Protein AF-A0A8C3G0T1-F1 (afdb_monomer)

Nearest PDB structures (foldseek):
  4gs7-assembly1_A  TM=6.819E-01  e=1.808E-03  Homo sapiens
  2psm-assembly2_B  TM=6.680E-01  e=3.188E-03  Mus musculus
  2z3r-assembly2_C  TM=7.107E-01  e=1.175E-02  Homo sapiens
  7qdp-assembly1_A  TM=5.112E-01  e=2.299E+00  Homo sapiens
  1bcn-assembly1_A  TM=4.742E-01  e=2.433E+00  Homo sapiens

Solvent-accessible surface area (backbone atoms only — not comparable to full-atom values): 9311 Å² total; per-residue (Å²): 136,84,84,81,86,79,82,81,79,77,78,77,78,76,73,72,70,77,67,71,73,72,71,75,76,70,64,40,59,70,54,42,68,70,56,46,50,62,56,92,85,50,67,38,59,25,58,65,92,71,51,82,87,27,46,42,28,40,50,50,34,45,35,47,41,39,72,38,59,45,60,74,64,31,49,48,94,78,48,53,57,56,55,31,35,54,49,42,51,54,51,46,50,54,38,33,76,73,71,47,47,75,58,92,48,80,89,39,40,55,88,75,31,55,70,32,46,66,70,55,28,53,52,31,51,50,56,51,55,46,65,61,47,62,80,73,64,71,96,86,63,98,69,85,91,80,82,82,87,130

Organism: Cyclopterus lumpus (NCBI:txid8103)

Mean predicted aligned error: 12.33 Å

Radius of gyration: 22.16 Å; Cα contacts (8 Å, |Δi|>4): 151; chains: 1; bounding box: 42×76×58 Å

InterPro domains:
  IPR009079 Four-helical cytokine-like, core [G3DSA:1.20.1250.70] (29-135)
  IPR009079 Four-helical cytokine-like, core [SSF47266] (34-131)

Foldseek 3Di:
DDDDDDDPPPPPPPPPVPPVPPPLLPLCLVVCLPAKAFDPPQWAQADDPDDPLLLLVNLVSLLCCLVPRSVVGIDHPPCSSVVNNVSSVVVSVVCVVVVSHHDPDPVNDSVVGDIDDSNVRSVSVVVSVVVVCVVPDDPPDPDDPDDDDD

Structure (mmCIF, N/CA/C/O backbone):
data_AF-A0A8C3G0T1-F1
#
_entry.id   AF-A0A8C3G0T1-F1
#
loop_
_atom_site.group_PDB
_atom_site.id
_atom_site.type_symbol
_atom_site.label_atom_id
_atom_site.label_alt_id
_atom_site.label_comp_id
_atom_site.label_asym_id
_atom_site.label_entity_id
_atom_site.label_seq_id
_atom_site.pdbx_PDB_ins_code
_atom_site.Cartn_x
_atom_site.Cartn_y
_atom_site.Cartn_z
_atom_site.occupancy
_atom_site.B_iso_or_equiv
_atom_site.auth_seq_id
_atom_site.auth_comp_id
_atom_site.auth_asym_id
_atom_site.auth_atom_id
_atom_site.pdbx_PDB_model_num
ATOM 1 N N . MET A 1 1 ? -9.397 63.769 41.553 1.00 43.06 1 MET A N 1
ATOM 2 C CA . MET A 1 1 ? -9.465 62.360 42.001 1.00 43.06 1 MET A CA 1
ATOM 3 C C . MET A 1 1 ? -9.967 61.539 40.823 1.00 43.06 1 MET A C 1
ATOM 5 O O . MET A 1 1 ? -10.921 61.965 40.187 1.00 43.06 1 MET A O 1
ATOM 9 N N . GLY A 1 2 ? -9.197 60.522 40.428 1.00 44.94 2 GLY A N 1
ATOM 10 C CA . GLY A 1 2 ? -9.115 60.013 39.054 1.00 44.94 2 GLY A CA 1
ATOM 11 C C . GLY A 1 2 ? -10.306 59.190 38.564 1.00 44.94 2 GLY A C 1
ATOM 12 O O . GLY A 1 2 ? -10.866 58.384 39.301 1.00 44.94 2 GLY A O 1
ATOM 13 N N . TYR A 1 3 ? -10.643 59.364 37.287 1.00 56.69 3 TYR A N 1
ATOM 14 C CA . TYR A 1 3 ? -11.490 58.431 36.557 1.00 56.69 3 TYR A CA 1
ATOM 15 C C . TYR A 1 3 ? -10.604 57.301 36.015 1.00 56.69 3 TYR A C 1
ATOM 17 O O . TYR A 1 3 ? -9.672 57.517 35.243 1.00 56.69 3 TYR A O 1
ATOM 25 N N . PHE A 1 4 ? -10.855 56.087 36.497 1.00 53.91 4 PHE A N 1
ATOM 26 C CA . PHE A 1 4 ? -10.165 54.875 36.072 1.00 53.91 4 PHE A CA 1
ATOM 27 C C . PHE A 1 4 ? -10.573 54.505 34.641 1.00 53.91 4 PHE A C 1
ATOM 29 O O . PHE A 1 4 ? -11.730 54.191 34.370 1.00 53.91 4 PHE A O 1
ATOM 36 N N . ILE A 1 5 ? -9.590 54.496 33.744 1.00 58.97 5 ILE A N 1
ATOM 37 C CA . ILE A 1 5 ? -9.650 53.862 32.428 1.00 58.97 5 ILE A CA 1
ATOM 38 C C . ILE A 1 5 ? -9.852 52.355 32.638 1.00 58.97 5 ILE A C 1
ATOM 40 O O . ILE A 1 5 ? -9.029 51.698 33.274 1.00 58.97 5 ILE A O 1
ATOM 44 N N . ARG A 1 6 ? -10.932 51.791 32.095 1.00 54.38 6 ARG A N 1
ATOM 45 C CA . ARG A 1 6 ? -11.107 50.338 31.958 1.00 54.38 6 ARG A CA 1
ATOM 46 C C . ARG A 1 6 ? -11.305 50.010 30.485 1.00 54.38 6 ARG A C 1
ATOM 48 O O . ARG A 1 6 ? -12.427 49.927 29.999 1.00 54.38 6 ARG A O 1
ATOM 55 N N . ILE A 1 7 ? -10.190 49.870 29.774 1.00 63.12 7 ILE A N 1
ATOM 56 C CA . ILE A 1 7 ? -10.165 49.294 28.430 1.00 63.12 7 ILE A CA 1
ATOM 57 C C . ILE A 1 7 ? -10.461 47.802 28.593 1.00 63.12 7 ILE A C 1
ATOM 59 O O . ILE A 1 7 ? -9.662 47.069 29.175 1.00 63.12 7 ILE A O 1
ATOM 63 N N . ALA A 1 8 ? -11.618 47.355 28.113 1.00 56.06 8 ALA A N 1
ATOM 64 C CA . ALA A 1 8 ? -11.899 45.937 27.961 1.00 56.06 8 ALA A CA 1
ATOM 65 C C . ALA A 1 8 ? -11.194 45.450 26.688 1.00 56.06 8 ALA A C 1
ATOM 67 O O . ALA A 1 8 ? -11.715 45.591 25.583 1.00 56.06 8 ALA A O 1
ATOM 68 N N . PHE A 1 9 ? -9.981 44.916 26.841 1.00 51.81 9 PHE A N 1
ATOM 69 C CA . PHE A 1 9 ? -9.319 44.152 25.788 1.00 51.81 9 PHE A CA 1
ATOM 70 C C . PHE A 1 9 ? -10.038 42.810 25.639 1.00 51.81 9 PHE A C 1
ATOM 72 O O . PHE A 1 9 ? -9.718 41.837 26.316 1.00 51.81 9 PHE A O 1
ATOM 79 N N . TRP A 1 10 ? -11.021 42.756 24.747 1.00 49.44 10 TRP A N 1
ATOM 80 C CA . TRP A 1 10 ? -11.527 41.489 24.236 1.00 49.44 10 TRP A CA 1
ATOM 81 C C . TRP A 1 10 ? -10.542 40.973 23.190 1.00 49.44 10 TRP A C 1
ATOM 83 O O . TRP A 1 10 ? -10.735 41.163 21.992 1.00 49.44 10 TRP A O 1
ATOM 93 N N . ILE A 1 11 ? -9.465 40.326 23.641 1.00 56.41 11 ILE A N 1
ATOM 94 C CA . ILE A 1 11 ? -8.738 39.400 22.773 1.00 56.41 11 ILE A CA 1
ATOM 95 C C . ILE A 1 11 ? -9.637 38.172 22.659 1.00 56.41 11 ILE A C 1
ATOM 97 O O . ILE A 1 11 ? -9.568 37.248 23.467 1.00 56.41 11 ILE A O 1
ATOM 101 N N . THR A 1 12 ? -10.540 38.183 21.680 1.00 54.88 12 THR A N 1
ATOM 102 C CA . THR A 1 12 ? -11.145 36.950 21.189 1.00 54.88 12 THR A CA 1
ATOM 103 C C . THR A 1 12 ? -10.037 36.195 20.473 1.00 54.88 12 THR A C 1
ATOM 105 O O . THR A 1 12 ? -9.796 36.350 19.279 1.00 54.88 12 THR A O 1
ATOM 108 N N . LEU A 1 13 ? -9.300 35.399 21.244 1.00 49.56 13 LEU A N 1
ATOM 109 C CA . LEU A 1 13 ? -8.396 34.394 20.719 1.00 49.56 13 LEU A CA 1
ATOM 110 C C . LEU A 1 13 ? -9.277 33.304 20.089 1.00 49.56 13 LEU A C 1
ATOM 112 O O . LEU A 1 13 ? -9.483 32.239 20.663 1.00 49.56 13 LEU A O 1
ATOM 116 N N . SER A 1 14 ? -9.855 33.589 18.919 1.00 52.62 14 SER A N 1
ATOM 117 C CA . SER A 1 14 ? -10.318 32.538 18.020 1.00 52.62 14 SER A CA 1
ATOM 118 C C . SER A 1 14 ? -9.062 31.865 17.498 1.00 52.62 14 SER A C 1
ATOM 120 O O . SER A 1 14 ? -8.569 32.168 16.415 1.00 52.62 14 SER A O 1
ATOM 122 N N . GLY A 1 15 ? -8.512 30.980 18.327 1.00 44.12 15 GLY A N 1
ATOM 123 C CA . GLY A 1 15 ? -7.576 29.959 17.913 1.00 44.12 15 GLY A CA 1
ATOM 124 C C . GLY A 1 15 ? -8.312 28.988 17.006 1.00 44.12 15 GLY A C 1
ATOM 125 O O . GLY A 1 15 ? -8.545 27.844 17.375 1.00 44.12 15 GLY A O 1
ATOM 126 N N . CYS A 1 16 ? -8.654 29.434 15.797 1.00 51.44 16 CYS A N 1
ATOM 127 C CA . CYS A 1 16 ? -8.512 28.540 14.669 1.00 51.44 16 CYS A CA 1
ATOM 128 C C . CYS A 1 16 ? -7.007 28.309 14.589 1.00 51.44 16 CYS A C 1
ATOM 130 O O . CYS A 1 16 ? -6.280 29.070 13.953 1.00 51.44 16 CYS A O 1
ATOM 132 N N . LEU A 1 17 ? -6.523 27.303 15.321 1.00 44.56 17 LEU A N 1
ATOM 133 C CA . LEU A 1 17 ? -5.339 26.610 14.868 1.00 44.56 17 LEU A CA 1
ATOM 134 C C . LEU A 1 17 ? -5.699 26.219 13.442 1.00 44.56 17 LEU A C 1
ATOM 136 O O . LEU A 1 17 ? -6.553 25.362 13.222 1.00 44.56 17 LEU A O 1
ATOM 140 N N . LEU A 1 18 ? -5.119 26.935 12.483 1.00 41.72 18 LEU A N 1
ATOM 141 C CA . LEU A 1 18 ? -4.859 26.392 11.171 1.00 41.72 18 LEU A CA 1
ATOM 142 C C . LEU A 1 18 ? -4.035 25.135 11.453 1.00 41.72 18 LEU A C 1
ATOM 144 O O . LEU A 1 18 ? -2.809 25.164 11.497 1.00 41.72 18 LEU A O 1
ATOM 148 N N . THR A 1 19 ? -4.724 24.030 11.735 1.00 39.06 19 THR A N 1
ATOM 149 C CA . THR A 1 19 ? -4.243 22.735 11.304 1.00 39.06 19 THR A CA 1
ATOM 150 C C . THR A 1 19 ? -4.084 22.958 9.814 1.00 39.06 19 THR A C 1
ATOM 152 O O . THR A 1 19 ? -5.054 23.152 9.082 1.00 39.06 19 THR A O 1
ATOM 155 N N . ASN A 1 20 ? -2.829 23.103 9.396 1.00 35.69 20 ASN A N 1
ATOM 156 C CA . ASN A 1 20 ? -2.478 22.807 8.029 1.00 35.69 20 ASN A CA 1
ATOM 157 C C . ASN A 1 20 ? -3.130 21.450 7.785 1.00 35.69 20 ASN A C 1
ATOM 159 O O . ASN A 1 20 ? -2.748 20.465 8.421 1.00 35.69 20 ASN A O 1
ATOM 163 N N . SER A 1 21 ? -4.189 21.424 6.974 1.00 38.44 21 SER A N 1
ATOM 164 C CA . SER A 1 21 ? -4.590 20.189 6.334 1.00 38.44 21 SER A CA 1
ATOM 165 C C . SER A 1 21 ? -3.318 19.741 5.644 1.00 38.44 21 SER A C 1
ATOM 167 O O . SER A 1 21 ? -2.844 20.440 4.741 1.00 38.44 21 SER A O 1
ATOM 169 N N . PHE A 1 22 ? -2.688 18.687 6.157 1.00 37.12 22 PHE A N 1
ATOM 170 C CA . PHE A 1 22 ? -1.587 18.079 5.442 1.00 37.12 22 PHE A CA 1
ATOM 171 C C . PHE A 1 22 ? -2.134 17.826 4.035 1.00 37.12 22 PHE A C 1
ATOM 173 O O . PHE A 1 22 ? -3.188 17.193 3.916 1.00 37.12 22 PHE A O 1
ATOM 180 N N . PRO A 1 23 ? -1.540 18.412 2.978 1.00 40.47 23 PRO A N 1
ATOM 181 C CA . PRO A 1 23 ? -1.869 17.952 1.644 1.00 40.47 23 PRO A CA 1
ATOM 182 C C . PRO A 1 23 ? -1.594 16.457 1.686 1.00 40.47 23 PRO A C 1
ATOM 184 O O . PRO A 1 23 ? -0.522 16.092 2.167 1.00 40.47 23 PRO A O 1
ATOM 187 N N . ILE A 1 24 ? -2.592 15.649 1.307 1.00 46.03 24 ILE A N 1
ATOM 188 C CA . ILE A 1 24 ? -2.500 14.196 1.110 1.00 46.03 24 ILE A CA 1
ATOM 189 C C . ILE A 1 24 ? -1.067 13.928 0.665 1.00 46.03 24 ILE A C 1
ATOM 191 O O . ILE A 1 24 ? -0.715 14.316 -0.452 1.00 46.03 24 ILE A O 1
ATOM 195 N N . SER A 1 25 ? -0.201 13.455 1.573 1.00 49.66 25 SER A N 1
ATOM 196 C CA . SER A 1 25 ? 1.176 13.185 1.187 1.00 49.66 25 SER A CA 1
ATOM 197 C C . SER A 1 25 ? 1.046 12.123 0.116 1.00 49.66 25 SER A C 1
ATOM 199 O O . SER A 1 25 ? 0.318 11.146 0.257 1.00 49.66 25 SER A O 1
ATOM 201 N N . ASP A 1 26 ? 1.522 12.482 -1.061 1.00 69.25 26 ASP A N 1
ATOM 202 C CA . ASP A 1 26 ? 1.029 11.912 -2.295 1.00 69.25 26 ASP A CA 1
ATOM 203 C C . ASP A 1 26 ? 1.569 10.485 -2.333 1.00 69.25 26 ASP A C 1
ATOM 205 O O . ASP A 1 26 ? 2.758 10.315 -2.589 1.00 69.25 26 ASP A O 1
ATOM 209 N N . PHE A 1 27 ? 0.733 9.470 -2.050 1.00 83.00 27 PHE A N 1
ATOM 210 C CA . PHE A 1 27 ? 1.07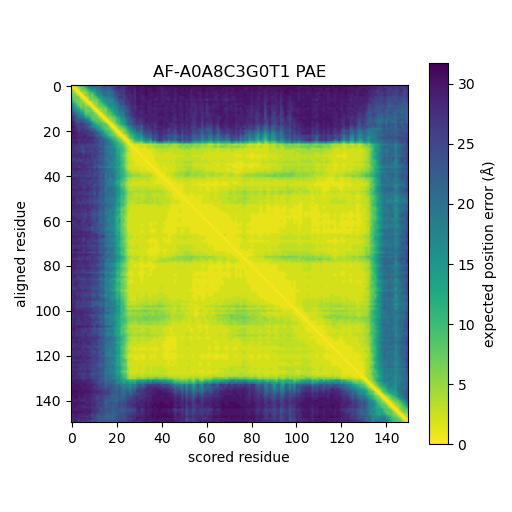4 8.034 -2.137 1.00 83.00 27 PHE A CA 1
ATOM 211 C C . PHE A 1 27 ? 1.846 7.698 -3.426 1.00 83.00 27 PHE A C 1
ATOM 213 O O . PHE A 1 27 ? 2.468 6.649 -3.553 1.00 83.00 27 PHE A O 1
ATOM 220 N N . GLY A 1 28 ? 1.808 8.599 -4.411 1.00 85.75 28 GLY A N 1
ATOM 221 C CA . GLY A 1 28 ? 2.730 8.568 -5.524 1.00 85.75 28 GLY A CA 1
ATOM 222 C C . GLY A 1 28 ? 2.244 7.579 -6.556 1.00 85.75 28 GLY A C 1
ATOM 223 O O . GLY A 1 28 ? 3.029 7.128 -7.379 1.00 85.75 28 GLY A O 1
ATOM 224 N N . ALA A 1 29 ? 0.940 7.271 -6.565 1.00 88.00 29 ALA A N 1
ATOM 225 C CA . ALA A 1 29 ? 0.331 6.317 -7.485 1.00 88.00 29 ALA A CA 1
ATOM 226 C C . ALA A 1 29 ? 0.681 6.599 -8.948 1.00 88.00 29 ALA A C 1
ATOM 228 O O . ALA A 1 29 ? 0.830 5.670 -9.740 1.00 88.00 29 ALA A O 1
ATOM 229 N N . TYR A 1 30 ? 0.828 7.876 -9.317 1.00 89.88 30 TYR A N 1
ATOM 230 C CA . TYR A 1 30 ? 1.314 8.252 -10.639 1.00 89.88 30 TYR A CA 1
ATOM 231 C C . TYR A 1 30 ? 2.746 7.758 -10.894 1.00 89.88 30 TYR A C 1
ATOM 233 O O . TYR A 1 30 ? 3.006 7.190 -11.952 1.00 89.88 30 TYR A O 1
ATOM 241 N N . TYR A 1 31 ? 3.661 7.957 -9.943 1.00 91.50 31 TYR A N 1
ATOM 242 C CA . TYR A 1 31 ? 5.047 7.506 -10.051 1.00 91.50 31 TYR A CA 1
ATOM 243 C C . TYR A 1 31 ? 5.148 5.984 -9.998 1.00 91.50 31 TYR A C 1
ATOM 245 O O . TYR A 1 31 ? 5.780 5.417 -10.886 1.00 91.50 31 TYR A O 1
ATOM 253 N N . LEU A 1 32 ? 4.438 5.332 -9.070 1.00 93.62 32 LEU A N 1
ATOM 254 C CA . LEU A 1 32 ? 4.349 3.873 -8.986 1.00 93.62 32 LEU A CA 1
ATOM 255 C C . LEU A 1 32 ? 3.924 3.275 -10.330 1.00 93.62 32 LEU A C 1
ATOM 257 O O . LEU A 1 32 ? 4.658 2.501 -10.926 1.00 93.62 32 LEU A O 1
ATOM 261 N N . ARG A 1 33 ? 2.793 3.718 -10.893 1.00 93.44 33 ARG A N 1
ATOM 262 C CA . ARG A 1 33 ? 2.299 3.206 -12.187 1.00 93.44 33 ARG A CA 1
ATOM 263 C C . ARG A 1 33 ? 3.229 3.466 -13.366 1.00 93.44 33 ARG A C 1
ATOM 265 O O . ARG A 1 33 ? 3.128 2.770 -14.371 1.00 93.44 33 ARG A O 1
ATOM 272 N N . LYS A 1 34 ? 4.029 4.529 -13.306 1.00 93.88 34 LYS A N 1
ATOM 273 C CA . LYS A 1 34 ? 4.839 4.985 -14.437 1.00 93.88 34 LYS A CA 1
ATOM 274 C C . LYS A 1 34 ? 6.253 4.417 -14.430 1.00 93.88 34 LYS A C 1
ATOM 276 O O . LYS A 1 34 ? 6.860 4.341 -15.494 1.00 93.88 34 LYS A O 1
ATOM 281 N N . HIS A 1 35 ? 6.790 4.124 -13.253 1.00 95.12 35 HIS A N 1
ATOM 282 C CA . HIS A 1 35 ? 8.210 3.843 -13.072 1.00 95.12 35 HIS A CA 1
ATOM 283 C C . HIS A 1 35 ? 8.504 2.519 -12.378 1.00 95.12 35 HIS A C 1
ATOM 285 O O . HIS A 1 35 ? 9.654 2.099 -12.434 1.00 95.12 35 HIS A O 1
ATOM 291 N N . VAL A 1 36 ? 7.505 1.885 -11.760 1.00 96.88 36 VAL A N 1
ATOM 292 C CA . VAL A 1 36 ? 7.646 0.532 -11.227 1.00 96.88 36 VAL A CA 1
ATOM 293 C C . VAL A 1 36 ? 7.184 -0.451 -12.293 1.00 96.88 36 VAL A C 1
ATOM 295 O O . VAL A 1 36 ? 6.035 -0.408 -12.743 1.00 96.88 36 VAL A O 1
ATOM 298 N N . GLU A 1 37 ? 8.096 -1.318 -12.716 1.00 97.31 37 GLU A N 1
ATOM 299 C CA . GLU A 1 37 ? 7.856 -2.320 -13.750 1.00 97.31 37 GLU A CA 1
ATOM 300 C C . GLU A 1 37 ? 7.884 -3.717 -13.129 1.00 97.31 37 GLU A C 1
ATOM 302 O O . GLU A 1 37 ? 8.908 -4.166 -12.626 1.00 97.31 37 GLU A O 1
ATOM 307 N N . CYS A 1 38 ? 6.750 -4.413 -13.163 1.00 97.50 38 CYS A N 1
ATOM 308 C CA . CYS A 1 38 ? 6.621 -5.769 -12.633 1.00 97.50 38 CYS A CA 1
ATOM 309 C C . CYS A 1 38 ? 6.502 -6.795 -13.774 1.00 97.50 38 CYS A C 1
ATOM 311 O O . CYS A 1 38 ? 5.891 -6.487 -14.807 1.00 97.50 38 CYS A O 1
ATOM 313 N N . PRO A 1 39 ? 7.012 -8.026 -13.595 1.00 97.00 39 PRO A N 1
ATOM 314 C CA . PRO A 1 39 ? 6.722 -9.151 -14.479 1.00 97.00 39 PRO A CA 1
ATOM 315 C C . PRO A 1 39 ? 5.212 -9.363 -14.678 1.00 97.00 39 PRO A C 1
ATOM 317 O O . PRO A 1 39 ? 4.409 -9.103 -13.785 1.00 97.00 39 PRO A O 1
ATOM 320 N N . SER A 1 40 ? 4.805 -9.885 -15.842 1.00 92.88 40 SER A N 1
ATOM 321 C CA . SER A 1 40 ? 3.382 -10.115 -16.157 1.00 92.88 40 SER A CA 1
ATOM 322 C C . SER A 1 40 ? 2.703 -11.145 -15.255 1.00 92.88 40 SER A C 1
ATOM 324 O O . SER A 1 40 ? 1.484 -11.110 -15.108 1.00 92.88 40 SER A O 1
ATOM 326 N N . GLU A 1 41 ? 3.487 -12.058 -14.684 1.00 94.62 41 GLU A N 1
ATOM 327 C CA . GLU A 1 41 ? 3.001 -13.126 -13.806 1.00 94.62 41 GLU A CA 1
ATOM 328 C C . GLU A 1 41 ? 2.896 -12.684 -12.341 1.00 94.62 41 GLU A C 1
ATOM 330 O O . GLU A 1 41 ? 2.332 -13.418 -11.534 1.00 94.62 41 GLU A O 1
ATOM 335 N N . SER A 1 42 ? 3.437 -11.511 -11.993 1.00 96.00 42 SER A N 1
ATOM 336 C CA . SER A 1 42 ? 3.401 -10.994 -10.627 1.00 96.00 42 SER A CA 1
ATOM 337 C C . SER A 1 42 ? 1.991 -10.555 -10.256 1.00 96.00 42 SER A C 1
ATOM 339 O O . SER A 1 42 ? 1.336 -9.791 -10.979 1.00 96.00 42 SER A O 1
ATOM 341 N N . THR A 1 43 ? 1.532 -11.019 -9.098 1.00 97.69 43 THR A N 1
ATOM 342 C CA . THR A 1 43 ? 0.201 -10.723 -8.575 1.00 97.69 43 THR A CA 1
ATOM 343 C C . THR A 1 43 ? 0.258 -10.326 -7.111 1.00 97.69 43 THR A C 1
ATOM 345 O O . THR A 1 43 ? 1.020 -10.905 -6.346 1.00 97.69 43 THR A O 1
ATOM 348 N N . PHE A 1 44 ? -0.591 -9.376 -6.725 1.00 98.00 44 PHE A N 1
ATOM 349 C CA . PHE A 1 44 ? -0.550 -8.734 -5.410 1.00 98.00 44 PHE A CA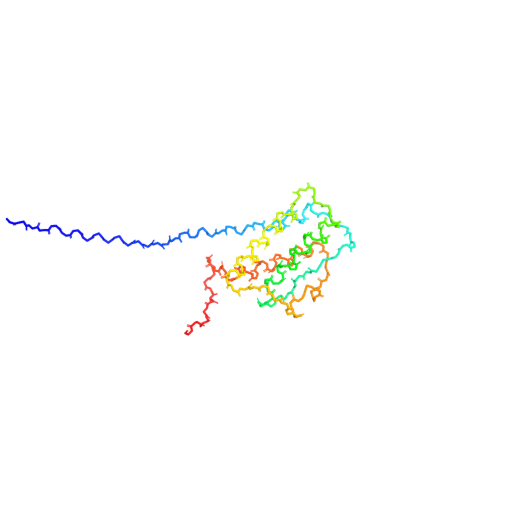 1
ATOM 350 C C . PHE A 1 44 ? -1.931 -8.731 -4.772 1.00 98.00 44 PHE A C 1
ATOM 352 O O . PHE A 1 44 ? -2.922 -8.427 -5.451 1.00 98.00 44 PHE A O 1
ATOM 359 N N . TYR A 1 45 ? -2.006 -9.022 -3.473 1.00 98.19 45 TYR A N 1
ATOM 360 C CA . TYR A 1 45 ? -3.259 -8.935 -2.723 1.00 98.19 45 TYR A CA 1
ATOM 361 C C . TYR A 1 45 ? -3.758 -7.487 -2.696 1.00 98.19 45 TYR A C 1
ATOM 363 O O . TYR A 1 45 ? -3.144 -6.609 -2.095 1.00 98.19 45 TYR A O 1
ATOM 371 N N . ALA A 1 46 ? -4.891 -7.228 -3.349 1.00 96.50 46 ALA A N 1
ATOM 372 C CA . ALA A 1 46 ? -5.432 -5.888 -3.538 1.00 96.50 46 ALA A CA 1
ATOM 373 C C . ALA A 1 46 ? -6.737 -5.703 -2.751 1.00 96.50 46 ALA A C 1
ATOM 375 O O . ALA A 1 46 ? -7.786 -6.230 -3.149 1.00 96.50 46 ALA A O 1
ATOM 376 N N . PRO A 1 47 ? -6.722 -4.951 -1.634 1.00 95.19 47 PRO A N 1
ATOM 377 C CA . PRO A 1 47 ? -7.920 -4.742 -0.840 1.00 95.19 47 PRO A CA 1
ATOM 378 C C . PRO A 1 47 ? -9.043 -4.052 -1.622 1.00 95.19 47 PRO A C 1
ATOM 380 O O . PRO A 1 47 ? -8.960 -2.880 -1.974 1.00 95.19 47 PRO A O 1
ATOM 383 N N . ARG A 1 48 ? -10.147 -4.776 -1.835 1.00 92.81 48 ARG A N 1
ATOM 384 C CA . ARG A 1 48 ? -11.386 -4.274 -2.453 1.00 92.81 48 ARG A CA 1
ATOM 385 C C . ARG A 1 48 ? -12.559 -4.438 -1.493 1.00 92.81 48 ARG A C 1
ATOM 387 O O . ARG A 1 48 ? -12.606 -5.398 -0.727 1.00 92.81 48 ARG A O 1
ATOM 394 N N . ASN A 1 49 ? -13.534 -3.526 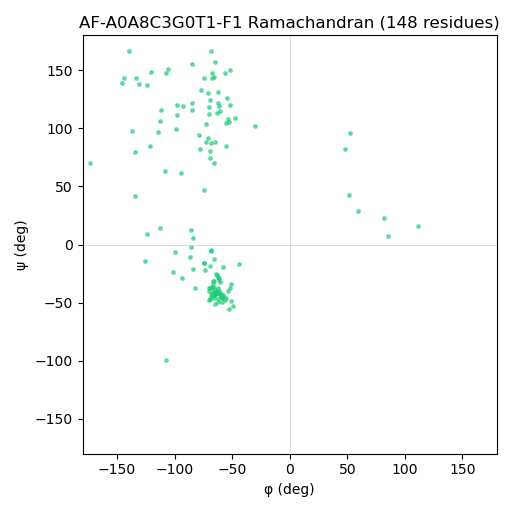-1.567 1.00 90.38 49 ASN A N 1
ATOM 395 C CA . ASN A 1 49 ? -14.748 -3.541 -0.733 1.00 90.38 49 ASN A CA 1
ATOM 396 C C . ASN A 1 49 ? -14.446 -3.658 0.775 1.00 90.38 49 ASN A C 1
ATOM 398 O O . ASN A 1 49 ? -15.073 -4.433 1.496 1.00 90.38 49 ASN A O 1
ATOM 402 N N . VAL A 1 50 ? -13.444 -2.909 1.239 1.00 93.12 50 VAL A N 1
ATOM 403 C CA . VAL A 1 50 ? -12.931 -3.000 2.608 1.00 93.12 50 VAL A CA 1
ATOM 404 C C . VAL A 1 50 ? -13.956 -2.459 3.605 1.00 93.12 50 VAL A C 1
ATOM 406 O O . VAL A 1 50 ? -14.393 -1.310 3.526 1.00 93.12 50 VAL A O 1
ATOM 409 N N . GLU A 1 51 ? -14.328 -3.280 4.585 1.00 92.00 51 GLU A N 1
ATOM 410 C CA . GLU A 1 51 ? -15.162 -2.831 5.697 1.00 92.00 51 GLU A CA 1
ATOM 411 C C . GLU A 1 51 ? -14.403 -1.839 6.589 1.00 92.00 51 GLU A C 1
ATOM 413 O O . GLU A 1 51 ? -13.205 -1.992 6.824 1.00 92.00 51 GLU A O 1
ATOM 418 N N . LYS A 1 52 ? -15.106 -0.868 7.191 1.00 90.75 52 LYS A N 1
ATOM 419 C CA . LYS A 1 52 ? -14.477 0.181 8.023 1.00 90.75 52 LYS A CA 1
ATOM 420 C C . LYS A 1 52 ? -13.554 -0.359 9.121 1.00 90.75 52 LYS A C 1
ATOM 422 O O . LYS A 1 52 ? -12.508 0.226 9.385 1.00 90.75 52 LYS A O 1
ATOM 427 N N . ARG A 1 53 ? -13.927 -1.484 9.740 1.00 92.31 53 ARG A N 1
ATOM 428 C CA . ARG A 1 53 ? -13.133 -2.152 10.788 1.00 92.31 53 ARG A CA 1
ATOM 429 C C . ARG A 1 53 ? -11.839 -2.796 10.278 1.00 92.31 53 ARG A C 1
ATOM 431 O O . ARG A 1 53 ? -10.958 -3.059 11.082 1.00 92.31 53 ARG A O 1
ATOM 438 N N . CYS A 1 54 ? -11.729 -3.035 8.973 1.00 95.81 54 CYS 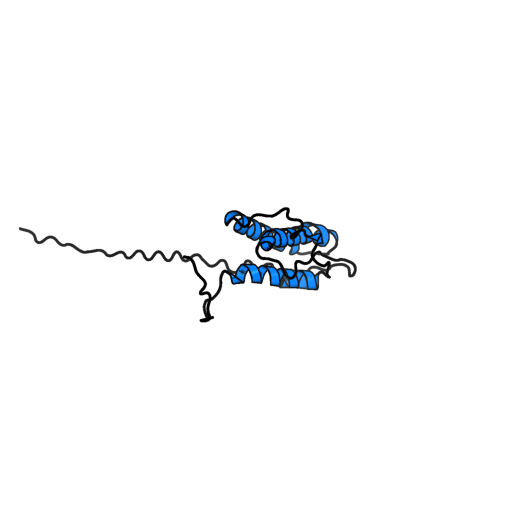A N 1
ATOM 439 C CA . CYS A 1 54 ? -10.569 -3.649 8.337 1.00 95.81 54 CYS A CA 1
ATOM 440 C C . CYS A 1 54 ? -9.630 -2.629 7.681 1.00 95.81 54 CYS A C 1
ATOM 442 O O . CYS A 1 54 ? -8.572 -3.037 7.227 1.00 95.81 54 CYS A O 1
ATOM 444 N N . ILE A 1 55 ? -9.973 -1.333 7.621 1.00 94.62 55 ILE A N 1
ATOM 445 C CA . ILE A 1 55 ? -9.189 -0.333 6.866 1.00 94.62 55 ILE A CA 1
ATOM 446 C C . ILE A 1 55 ? -7.720 -0.313 7.298 1.00 94.62 55 ILE A C 1
ATOM 448 O O . ILE A 1 55 ? -6.841 -0.342 6.447 1.00 94.62 55 ILE A O 1
ATOM 452 N N . THR A 1 56 ? -7.431 -0.306 8.601 1.00 95.69 56 THR A N 1
ATOM 453 C CA . THR A 1 56 ? -6.036 -0.264 9.072 1.00 95.69 56 THR A CA 1
ATOM 454 C C . THR A 1 56 ? -5.276 -1.540 8.704 1.00 95.69 56 THR A C 1
ATOM 456 O O . THR A 1 56 ? -4.149 -1.455 8.232 1.00 95.69 56 THR A O 1
ATOM 459 N N . THR A 1 57 ? -5.901 -2.715 8.836 1.00 97.19 57 THR A N 1
ATOM 460 C CA . THR A 1 57 ? -5.298 -3.983 8.388 1.00 97.19 57 THR A CA 1
ATOM 461 C C . THR A 1 57 ? -5.144 -4.041 6.865 1.00 97.19 57 THR A C 1
ATOM 463 O O . THR A 1 57 ? -4.173 -4.599 6.372 1.00 97.19 57 THR A O 1
ATOM 466 N N . ALA A 1 58 ? -6.060 -3.441 6.103 1.00 97.19 58 ALA A N 1
ATOM 467 C CA . ALA A 1 58 ? -5.957 -3.353 4.651 1.00 97.19 58 ALA A CA 1
ATOM 468 C C . ALA A 1 58 ? -4.781 -2.464 4.221 1.00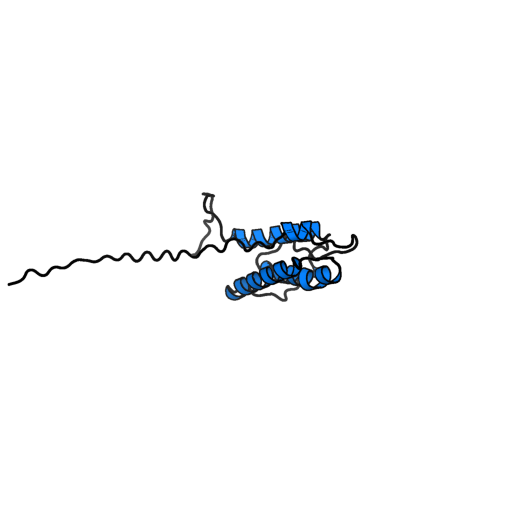 97.19 58 ALA A C 1
ATOM 470 O O . ALA A 1 58 ? -4.041 -2.843 3.322 1.00 97.19 58 ALA A O 1
ATOM 471 N N . LEU A 1 59 ? -4.558 -1.330 4.894 1.00 96.62 59 LEU A N 1
ATOM 472 C CA . LEU A 1 59 ? -3.378 -0.490 4.656 1.00 96.62 59 LEU A CA 1
ATOM 473 C C . LEU A 1 59 ? -2.078 -1.235 4.995 1.00 96.62 59 LEU A C 1
ATOM 475 O O . LEU A 1 59 ? -1.123 -1.160 4.229 1.00 96.62 59 LEU A O 1
ATOM 479 N N . ASP A 1 60 ? -2.053 -2.004 6.088 1.00 97.62 60 ASP A N 1
ATOM 480 C CA . ASP A 1 60 ? -0.902 -2.852 6.435 1.00 97.62 60 ASP A CA 1
ATOM 481 C C . ASP A 1 60 ? -0.671 -3.976 5.415 1.00 97.62 60 ASP A C 1
ATOM 483 O O . ASP A 1 60 ? 0.470 -4.250 5.060 1.00 97.62 60 ASP A O 1
ATOM 487 N N . CYS A 1 61 ? -1.733 -4.582 4.877 1.00 98.00 61 CYS A N 1
ATOM 488 C CA . CYS A 1 61 ? -1.637 -5.544 3.776 1.00 98.00 61 CYS A CA 1
ATOM 489 C C . CYS A 1 61 ? -0.968 -4.907 2.547 1.00 98.00 61 CYS A C 1
ATOM 491 O O . CYS A 1 61 ? 0.034 -5.425 2.068 1.00 98.00 61 CYS A O 1
ATOM 493 N N . VAL A 1 62 ? -1.420 -3.725 2.115 1.00 97.88 62 VAL A N 1
ATOM 494 C CA . VAL A 1 62 ? -0.798 -2.985 1.000 1.00 97.88 62 VAL A CA 1
ATOM 495 C C . VAL A 1 62 ? 0.673 -2.677 1.279 1.00 97.88 62 VAL A C 1
ATOM 497 O O . VAL A 1 62 ? 1.528 -2.870 0.418 1.00 97.88 62 VAL A O 1
ATOM 500 N N . ARG A 1 63 ? 0.982 -2.216 2.491 1.00 97.94 63 ARG A N 1
ATOM 501 C CA . ARG A 1 63 ? 2.347 -1.904 2.920 1.00 97.94 63 ARG A CA 1
ATOM 502 C C . ARG A 1 63 ? 3.251 -3.143 2.889 1.00 97.94 63 ARG A C 1
ATOM 504 O O . ARG A 1 63 ? 4.404 -3.044 2.470 1.00 97.94 63 ARG A O 1
ATOM 511 N N . ARG A 1 64 ? 2.746 -4.311 3.297 1.00 98.31 64 ARG A N 1
ATOM 512 C CA . ARG A 1 64 ? 3.467 -5.596 3.218 1.00 98.31 64 ARG A CA 1
ATOM 513 C C . ARG A 1 64 ? 3.671 -6.063 1.783 1.00 98.31 64 ARG A C 1
ATOM 515 O O . ARG A 1 64 ? 4.772 -6.486 1.465 1.00 98.31 64 ARG A O 1
ATOM 522 N N . GLU A 1 65 ? 2.664 -5.937 0.922 1.00 98.38 65 GLU A N 1
ATOM 523 C CA . GLU A 1 65 ? 2.804 -6.253 -0.505 1.00 98.38 65 GLU A CA 1
ATOM 524 C C . GLU A 1 65 ? 3.864 -5.368 -1.171 1.00 98.38 65 GLU A C 1
ATOM 526 O O . GLU A 1 65 ? 4.718 -5.870 -1.897 1.00 98.38 65 GLU A O 1
ATOM 531 N N . LEU A 1 66 ? 3.865 -4.062 -0.875 1.00 98.06 66 LEU A N 1
ATOM 532 C CA . LEU A 1 66 ? 4.858 -3.122 -1.402 1.00 98.06 66 LEU A CA 1
ATOM 533 C C . LEU A 1 66 ? 6.275 -3.432 -0.900 1.00 98.06 66 LEU A C 1
ATOM 535 O O . LEU A 1 66 ? 7.200 -3.564 -1.694 1.00 98.06 66 LEU A O 1
ATOM 539 N N . SER A 1 67 ? 6.447 -3.573 0.416 1.00 97.75 67 SER A N 1
ATOM 540 C CA . SER A 1 67 ? 7.761 -3.825 1.034 1.00 97.75 67 SER A CA 1
ATOM 541 C C . SER A 1 67 ? 8.286 -5.256 0.852 1.00 97.75 67 SER A C 1
ATOM 543 O O . SER A 1 67 ? 9.475 -5.489 1.073 1.00 97.75 67 SER A O 1
ATOM 545 N N . GLY A 1 68 ? 7.417 -6.193 0.469 1.00 97.19 68 GLY A N 1
ATOM 546 C CA . GLY A 1 68 ? 7.727 -7.590 0.183 1.00 97.19 68 GLY A CA 1
ATOM 547 C C . GLY A 1 68 ? 7.672 -7.871 -1.313 1.00 97.19 68 GLY A C 1
ATOM 548 O O . GLY A 1 68 ? 8.617 -7.563 -2.032 1.00 97.19 68 GLY A O 1
ATOM 549 N N . THR A 1 69 ? 6.557 -8.436 -1.779 1.00 96.94 69 THR A N 1
ATOM 550 C CA . THR A 1 69 ? 6.383 -8.955 -3.145 1.00 96.94 69 THR A CA 1
ATOM 551 C C . THR A 1 69 ? 6.780 -7.949 -4.228 1.00 96.94 69 THR A C 1
ATOM 553 O O . THR A 1 69 ? 7.556 -8.283 -5.117 1.00 96.94 69 THR A O 1
ATOM 556 N N . VAL A 1 70 ? 6.314 -6.696 -4.155 1.00 97.50 70 VAL A N 1
ATOM 557 C CA . VAL A 1 70 ? 6.644 -5.671 -5.166 1.00 97.50 70 VAL A CA 1
ATOM 558 C C . VAL A 1 70 ? 8.137 -5.355 -5.152 1.00 97.50 70 VAL A C 1
ATOM 560 O O . VAL A 1 70 ? 8.757 -5.271 -6.207 1.00 97.50 70 VAL A O 1
ATOM 563 N N . ARG A 1 71 ? 8.732 -5.204 -3.967 1.00 96.69 71 ARG A N 1
ATOM 564 C CA . ARG A 1 71 ? 10.163 -4.917 -3.815 1.00 96.69 71 ARG A CA 1
ATOM 565 C C . ARG A 1 71 ? 11.054 -6.067 -4.293 1.00 96.69 71 ARG A C 1
ATOM 567 O O . ARG A 1 71 ? 12.172 -5.818 -4.736 1.00 96.69 71 ARG A O 1
ATOM 574 N N . GLU A 1 72 ? 10.593 -7.309 -4.172 1.00 97.19 72 GLU A N 1
ATOM 575 C CA . GLU A 1 72 ? 11.334 -8.499 -4.604 1.00 97.19 72 GLU A CA 1
ATOM 576 C C . GLU A 1 72 ? 11.191 -8.779 -6.103 1.00 97.19 72 GLU A C 1
ATOM 578 O O . GLU A 1 72 ? 12.155 -9.206 -6.741 1.00 97.19 72 GLU A O 1
ATOM 583 N N . GLU A 1 73 ? 10.002 -8.552 -6.663 1.00 97.50 73 GLU A N 1
ATOM 584 C CA . GLU A 1 73 ? 9.672 -8.978 -8.024 1.00 97.50 73 GLU A CA 1
ATOM 585 C C . GLU A 1 73 ? 9.740 -7.859 -9.068 1.00 97.50 73 GLU A C 1
ATOM 587 O O . GLU A 1 73 ? 9.923 -8.158 -10.249 1.00 97.50 73 GLU A O 1
ATOM 592 N N . CYS A 1 74 ? 9.600 -6.589 -8.676 1.00 97.75 74 CYS A N 1
ATOM 593 C CA . CYS A 1 74 ? 9.504 -5.464 -9.605 1.00 97.75 74 CYS A CA 1
ATOM 594 C C . CYS A 1 74 ? 10.781 -4.616 -9.657 1.00 97.75 74 CYS A C 1
ATOM 596 O O . CYS A 1 74 ? 11.514 -4.467 -8.680 1.00 97.75 74 CYS A O 1
ATOM 598 N N . GLU A 1 75 ? 11.021 -3.995 -10.808 1.00 97.88 75 GLU A N 1
ATOM 599 C CA . GLU A 1 75 ? 12.065 -2.994 -10.979 1.00 97.88 75 GLU A CA 1
ATOM 600 C C . GLU A 1 75 ? 11.548 -1.616 -10.557 1.00 97.88 75 GLU A C 1
ATOM 602 O O . GLU A 1 75 ? 10.580 -1.101 -11.115 1.00 97.88 75 GLU A O 1
ATOM 607 N N . ASP A 1 76 ? 12.230 -0.999 -9.595 1.00 96.44 76 ASP A N 1
ATOM 608 C CA . ASP A 1 76 ? 11.955 0.360 -9.132 1.00 96.44 76 ASP A CA 1
ATOM 609 C C . ASP A 1 76 ? 13.267 1.157 -9.008 1.00 96.44 76 ASP A C 1
ATOM 611 O O . ASP A 1 76 ? 13.833 1.307 -7.923 1.00 96.44 76 ASP A O 1
ATOM 615 N N . PRO A 1 77 ? 13.807 1.676 -10.125 1.00 92.31 77 PRO A N 1
ATOM 616 C CA . PRO A 1 77 ? 15.126 2.312 -10.151 1.00 92.31 77 PRO A CA 1
ATOM 617 C C . PRO A 1 77 ? 15.190 3.644 -9.391 1.00 92.31 77 PRO A C 1
ATOM 619 O O . PRO A 1 77 ? 16.248 4.276 -9.349 1.00 92.31 77 PRO A O 1
ATOM 622 N N . ARG A 1 78 ? 14.055 4.130 -8.883 1.00 92.50 78 ARG A N 1
ATOM 623 C CA . ARG A 1 78 ? 13.929 5.423 -8.208 1.00 92.50 78 ARG A CA 1
ATOM 624 C C . ARG A 1 78 ? 13.355 5.307 -6.800 1.00 92.50 78 ARG A C 1
ATOM 626 O O . ARG A 1 78 ? 13.089 6.349 -6.214 1.00 92.50 78 ARG A O 1
ATOM 633 N N . GLU A 1 79 ? 13.213 4.086 -6.286 1.00 93.50 79 GLU A N 1
ATOM 634 C CA . GLU A 1 79 ? 12.801 3.805 -4.905 1.00 93.50 79 GLU A CA 1
ATOM 635 C C . GLU A 1 79 ? 11.417 4.397 -4.547 1.00 93.50 79 GLU A C 1
ATOM 637 O O . GLU A 1 79 ? 11.124 4.681 -3.389 1.00 93.50 79 GLU A O 1
ATOM 642 N N . TYR A 1 80 ? 10.524 4.543 -5.536 1.00 94.38 80 TYR A N 1
ATOM 643 C CA . TYR A 1 80 ? 9.146 5.001 -5.321 1.00 94.38 80 TYR A CA 1
ATOM 644 C C . TYR A 1 80 ? 8.318 4.053 -4.445 1.00 94.38 80 TYR A C 1
ATOM 646 O O . TYR A 1 80 ? 7.352 4.480 -3.811 1.00 94.38 80 TYR A O 1
ATOM 654 N N . VAL A 1 81 ? 8.661 2.766 -4.421 1.00 96.38 81 VAL A N 1
ATOM 655 C CA . VAL A 1 81 ? 8.066 1.772 -3.523 1.00 96.38 81 VAL A CA 1
ATOM 656 C C . VAL A 1 81 ? 8.388 2.115 -2.072 1.00 96.38 81 VAL A C 1
ATOM 658 O O . VAL A 1 81 ? 7.498 2.032 -1.228 1.00 96.38 81 VAL A O 1
ATOM 661 N N . ASP A 1 82 ? 9.612 2.556 -1.781 1.00 94.88 82 ASP A N 1
ATOM 662 C CA . ASP A 1 82 ? 10.025 2.901 -0.419 1.00 94.88 82 ASP A CA 1
ATOM 663 C C . ASP A 1 82 ? 9.331 4.187 0.056 1.00 94.88 82 ASP A C 1
ATOM 665 O O . ASP A 1 82 ? 8.806 4.212 1.172 1.00 94.88 82 ASP A O 1
ATOM 669 N N . ASP A 1 83 ? 9.188 5.186 -0.822 1.00 92.00 83 ASP A N 1
ATOM 670 C CA . ASP A 1 83 ? 8.379 6.387 -0.555 1.00 92.00 83 ASP A CA 1
ATOM 671 C C . ASP A 1 83 ? 6.912 6.028 -0.225 1.00 92.00 83 ASP A C 1
ATOM 673 O O . ASP A 1 83 ? 6.306 6.558 0.713 1.00 92.00 83 ASP A O 1
ATOM 677 N N . ALA A 1 84 ? 6.322 5.099 -0.985 1.00 93.44 84 ALA A N 1
ATOM 678 C CA . ALA A 1 84 ? 4.949 4.642 -0.774 1.00 93.44 84 ALA A CA 1
ATOM 679 C C . ALA A 1 84 ? 4.785 3.851 0.535 1.00 93.44 84 ALA A C 1
ATOM 681 O O . ALA A 1 84 ? 3.761 3.981 1.215 1.00 93.44 84 ALA A O 1
ATOM 682 N N . VAL A 1 85 ? 5.783 3.046 0.908 1.00 96.38 85 VAL A N 1
ATOM 683 C CA . VAL A 1 85 ? 5.811 2.318 2.184 1.00 96.38 85 VAL A CA 1
ATOM 684 C C . VAL A 1 85 ? 5.899 3.289 3.361 1.00 96.38 85 VAL A C 1
ATOM 686 O O . VAL A 1 85 ? 5.114 3.149 4.299 1.00 96.38 85 VAL A O 1
ATOM 689 N N . GLU A 1 86 ? 6.776 4.296 3.301 1.00 93.62 86 GLU A N 1
ATOM 690 C CA . GLU A 1 86 ? 6.891 5.322 4.349 1.00 93.62 86 GLU A CA 1
ATOM 691 C C . GLU A 1 86 ? 5.567 6.075 4.534 1.00 93.62 86 GLU A C 1
ATOM 693 O O . GLU A 1 86 ? 5.097 6.263 5.660 1.00 93.62 86 GLU A O 1
ATOM 698 N N . TYR A 1 87 ? 4.911 6.445 3.430 1.00 91.69 87 TYR A N 1
ATOM 699 C CA . TYR A 1 87 ? 3.590 7.063 3.482 1.00 91.69 87 TYR A CA 1
ATOM 700 C C . TYR A 1 87 ? 2.567 6.189 4.226 1.00 91.69 87 TYR A C 1
ATOM 702 O O . TYR A 1 87 ? 1.848 6.680 5.101 1.00 91.69 87 TYR A O 1
ATOM 710 N N . LEU A 1 88 ? 2.497 4.896 3.900 1.00 94.31 88 LEU A N 1
ATOM 711 C CA . LEU A 1 88 ? 1.557 3.973 4.538 1.00 94.31 88 LEU A CA 1
ATOM 712 C C . LEU A 1 88 ? 1.874 3.752 6.018 1.00 94.31 88 LEU A C 1
ATOM 714 O O . LEU A 1 88 ? 0.939 3.670 6.815 1.00 94.31 88 LEU A O 1
ATOM 718 N N . ASP A 1 89 ? 3.153 3.709 6.400 1.00 94.50 89 ASP A N 1
ATOM 719 C CA . ASP A 1 89 ? 3.571 3.608 7.802 1.00 94.50 89 ASP A CA 1
ATOM 720 C C . ASP A 1 89 ? 3.024 4.780 8.631 1.00 94.50 89 ASP A C 1
ATOM 722 O O . ASP A 1 89 ? 2.404 4.561 9.677 1.00 94.50 89 ASP A O 1
ATOM 726 N N . LEU A 1 90 ? 3.128 6.010 8.115 1.00 91.25 90 LEU A N 1
ATOM 727 C CA . LEU A 1 90 ? 2.562 7.199 8.763 1.00 91.25 90 LEU A CA 1
ATOM 728 C C . LEU A 1 90 ? 1.032 7.124 8.885 1.00 91.25 90 LEU A C 1
ATOM 730 O O . LEU A 1 90 ? 0.475 7.455 9.935 1.00 91.25 90 LEU A O 1
ATOM 734 N N . GLN A 1 91 ? 0.339 6.657 7.841 1.00 90.00 91 GLN A N 1
ATOM 735 C CA . GLN A 1 91 ? -1.122 6.505 7.864 1.00 90.00 91 GLN A CA 1
ATOM 736 C C . GLN A 1 91 ? -1.576 5.447 8.879 1.00 90.00 91 GLN A C 1
ATOM 738 O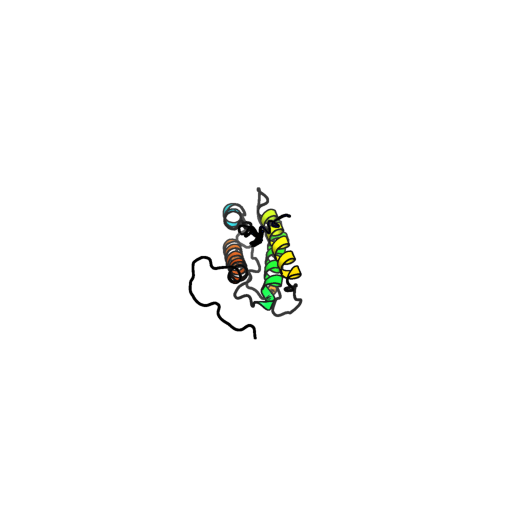 O . GLN A 1 91 ? -2.535 5.654 9.628 1.00 90.00 91 GLN A O 1
ATOM 743 N N . ILE A 1 92 ? -0.891 4.304 8.936 1.00 93.75 92 ILE A N 1
ATOM 744 C CA . ILE A 1 92 ? -1.191 3.226 9.885 1.00 93.75 92 ILE A CA 1
ATOM 745 C C . ILE A 1 92 ? -0.941 3.694 11.323 1.00 93.75 92 ILE A C 1
ATOM 747 O O . ILE A 1 92 ? -1.767 3.422 12.204 1.00 93.75 92 ILE A O 1
ATOM 751 N N . GLU A 1 93 ? 0.155 4.417 11.569 1.00 91.88 93 GLU A N 1
ATOM 752 C CA . GLU A 1 93 ? 0.477 4.987 12.879 1.00 91.88 93 GLU A CA 1
ATOM 753 C C . GLU A 1 93 ? -0.591 5.996 13.323 1.00 91.88 93 GLU A C 1
ATOM 755 O O . GLU A 1 93 ? -1.148 5.867 14.419 1.00 91.88 93 GLU A O 1
ATOM 760 N N . GLU A 1 94 ? -0.956 6.945 12.456 1.00 90.12 94 GLU A N 1
ATOM 761 C CA . GLU A 1 94 ? -1.976 7.952 12.752 1.00 90.12 94 GLU A CA 1
ATOM 762 C C . GLU A 1 94 ? -3.326 7.303 13.093 1.00 90.12 94 GLU A C 1
ATOM 764 O O . GLU A 1 94 ? -3.976 7.650 14.088 1.00 90.12 94 GLU A O 1
ATOM 769 N N . ARG A 1 95 ? -3.751 6.318 12.296 1.00 91.00 95 ARG A N 1
ATOM 770 C CA . ARG A 1 95 ? -4.997 5.578 12.528 1.00 91.00 95 ARG A CA 1
ATOM 771 C C . ARG A 1 95 ? -4.964 4.790 13.831 1.00 91.00 95 ARG A C 1
ATOM 773 O O . ARG A 1 95 ? -5.947 4.803 14.578 1.00 91.00 95 ARG A O 1
ATOM 780 N N . SER A 1 96 ? -3.841 4.146 14.130 1.00 91.88 96 SER A N 1
ATOM 781 C CA . SER A 1 96 ? -3.650 3.407 15.379 1.00 91.88 96 SER A CA 1
ATOM 782 C C . SER A 1 96 ? -3.724 4.340 16.590 1.00 91.88 96 SER A C 1
ATOM 784 O O . SER A 1 96 ? -4.411 4.022 17.562 1.00 91.88 96 SER A O 1
ATOM 786 N N . GLY A 1 97 ? -3.131 5.536 16.500 1.00 91.31 97 GLY A N 1
ATOM 787 C CA . GLY A 1 97 ? -3.238 6.586 17.520 1.00 91.31 97 GLY A CA 1
ATOM 788 C C . GLY A 1 97 ? -4.672 7.078 17.759 1.00 91.31 97 GLY A C 1
ATOM 789 O O . GLY A 1 97 ? -5.019 7.450 18.880 1.00 91.31 97 GLY A O 1
ATOM 790 N N . LYS A 1 98 ? -5.539 7.010 16.739 1.00 90.94 98 LYS A N 1
ATOM 791 C CA . LYS A 1 98 ? -6.982 7.317 16.826 1.00 90.94 98 LYS A CA 1
ATOM 792 C C . LYS A 1 98 ? -7.841 6.138 17.319 1.00 90.94 98 LYS A C 1
ATOM 794 O O . LYS A 1 98 ? -9.065 6.240 17.338 1.00 90.94 98 LYS A O 1
ATOM 799 N N . GLY A 1 99 ? -7.232 5.020 17.720 1.00 92.62 99 GLY A N 1
ATOM 800 C CA . GLY A 1 99 ? -7.940 3.826 18.198 1.00 92.62 99 GLY A CA 1
ATOM 801 C C . GLY A 1 99 ? -8.403 2.874 17.090 1.00 92.62 99 GLY A C 1
ATOM 802 O O . GLY A 1 99 ? -9.098 1.899 17.372 1.00 92.62 99 GLY A O 1
ATOM 803 N N . HIS A 1 100 ? -8.006 3.112 15.838 1.00 92.44 100 HIS A N 1
ATOM 804 C CA . HIS A 1 100 ? -8.227 2.198 14.718 1.00 92.44 100 HIS A CA 1
ATOM 805 C C . HIS A 1 100 ? -7.001 1.304 14.517 1.00 92.44 100 HIS A C 1
ATOM 807 O O . HIS A 1 100 ? -6.354 1.371 13.477 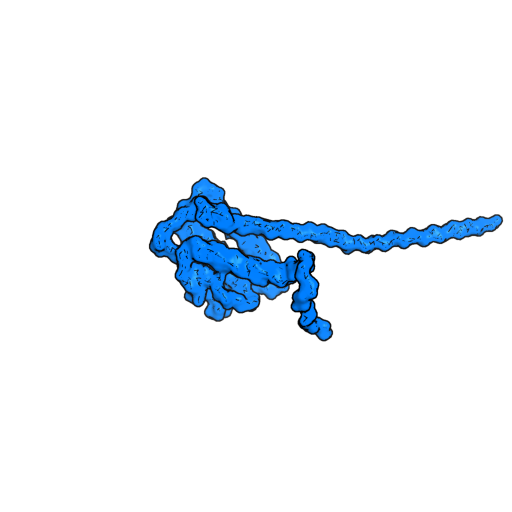1.00 92.44 100 HIS A O 1
ATOM 813 N N . ALA A 1 101 ? -6.658 0.505 15.526 1.00 93.12 101 ALA A N 1
ATOM 814 C CA . ALA A 1 101 ? -5.506 -0.393 15.474 1.00 93.12 101 ALA A CA 1
ATOM 815 C C . ALA A 1 101 ? -5.699 -1.546 14.469 1.00 93.12 101 ALA A C 1
ATOM 817 O O . ALA A 1 101 ? -6.810 -1.818 14.004 1.00 93.12 101 ALA A O 1
ATOM 818 N N . LEU A 1 102 ? -4.599 -2.238 14.167 1.00 94.25 102 LEU A N 1
ATOM 819 C CA . LEU A 1 102 ? -4.616 -3.493 13.418 1.00 94.25 102 LEU A CA 1
ATOM 820 C C . LEU A 1 102 ? -5.509 -4.530 14.107 1.00 94.25 102 LEU A C 1
ATOM 822 O O . LEU A 1 102 ? -5.618 -4.577 15.334 1.00 94.25 102 LEU A O 1
ATOM 826 N N . THR A 1 103 ? -6.136 -5.380 13.301 1.00 94.00 103 THR A N 1
ATOM 827 C CA . THR A 1 103 ? -6.920 -6.516 13.783 1.00 94.00 103 THR A CA 1
ATOM 828 C C . THR A 1 103 ? -6.417 -7.824 13.191 1.00 94.00 103 THR A C 1
ATOM 830 O O . THR A 1 103 ? -6.193 -7.916 11.987 1.00 94.00 103 THR A O 1
ATOM 833 N N . ASP A 1 104 ? -6.334 -8.847 14.043 1.00 93.12 104 ASP A N 1
ATOM 834 C CA . ASP A 1 104 ? -6.013 -10.232 13.670 1.00 93.12 104 ASP A CA 1
ATOM 835 C C . ASP A 1 104 ? -7.257 -11.029 13.229 1.00 93.12 104 ASP A C 1
ATOM 837 O O . ASP A 1 104 ? -7.248 -12.261 13.152 1.00 93.12 104 ASP A O 1
ATOM 841 N N . SER A 1 105 ? -8.383 -10.347 12.988 1.00 94.25 105 SER A N 1
ATOM 842 C CA . SER A 1 105 ? -9.595 -11.002 12.510 1.00 94.25 105 SER A CA 1
ATOM 843 C C . SER A 1 105 ? -9.355 -11.646 11.148 1.00 94.25 105 SER A C 1
ATOM 845 O O . SER A 1 105 ? -8.939 -10.989 10.196 1.00 94.25 105 SER A O 1
ATOM 847 N N . ARG A 1 106 ? -9.756 -12.914 11.011 1.00 94.06 106 ARG A N 1
ATOM 848 C CA . ARG A 1 106 ? -9.750 -13.635 9.725 1.00 94.06 106 ARG A CA 1
ATOM 849 C C . ARG A 1 106 ? -10.596 -12.950 8.646 1.00 94.06 106 ARG A C 1
ATOM 851 O O . ARG A 1 106 ? -10.475 -13.269 7.469 1.00 94.06 106 ARG A O 1
ATOM 858 N N . GLU A 1 107 ? -11.514 -12.068 9.032 1.00 94.12 107 GLU A N 1
ATOM 859 C CA . GLU A 1 107 ? -12.330 -11.268 8.108 1.00 94.12 107 GLU A CA 1
ATOM 860 C C . GLU A 1 107 ? -11.543 -10.141 7.437 1.00 94.12 107 GLU A C 1
ATOM 862 O O . GLU A 1 107 ? -11.925 -9.728 6.350 1.00 94.12 107 GLU A O 1
ATOM 867 N N . CYS A 1 108 ? -10.425 -9.717 8.030 1.00 96.31 108 CYS A N 1
ATOM 868 C CA . CYS A 1 108 ? -9.556 -8.662 7.516 1.00 96.31 108 CYS A CA 1
ATOM 869 C C . CYS A 1 108 ? -8.180 -9.188 7.065 1.00 96.31 108 CYS A C 1
ATOM 871 O O . CYS A 1 108 ? -7.255 -8.397 6.918 1.00 96.31 108 CYS A O 1
ATOM 873 N N . ALA A 1 109 ? -8.019 -10.507 6.911 1.00 96.06 109 ALA A N 1
ATOM 874 C CA . ALA A 1 109 ? -6.759 -11.109 6.476 1.00 96.06 109 ALA A CA 1
ATOM 875 C C . ALA A 1 109 ? -6.419 -10.706 5.030 1.00 96.06 109 ALA A C 1
ATOM 877 O O . ALA A 1 109 ? -7.321 -10.602 4.196 1.00 96.06 109 ALA A O 1
ATOM 878 N N . CYS A 1 110 ? -5.129 -10.515 4.741 1.00 95.56 110 CYS A N 1
ATOM 879 C CA . CYS A 1 110 ? -4.641 -10.032 3.445 1.00 95.56 110 CYS A CA 1
ATOM 880 C C . CYS A 1 110 ? -5.035 -10.984 2.303 1.00 95.56 110 CYS A C 1
ATOM 882 O O . CYS A 1 110 ? -5.593 -10.571 1.289 1.00 95.56 110 CYS A O 1
ATOM 884 N N . GLU A 1 111 ? -4.915 -12.285 2.567 1.00 95.75 111 GLU A N 1
ATOM 885 C CA . GLU A 1 111 ? -5.186 -13.396 1.652 1.00 95.75 111 GLU A CA 1
ATOM 886 C C . GLU A 1 111 ? -6.674 -13.560 1.312 1.00 95.75 111 GLU A C 1
ATOM 888 O O . GLU A 1 111 ? -7.063 -14.418 0.517 1.00 95.75 111 GLU A O 1
ATOM 893 N N . ARG A 1 112 ? -7.549 -12.778 1.954 1.00 95.19 112 ARG A N 1
ATOM 894 C CA . ARG A 1 112 ? -8.981 -12.774 1.656 1.00 95.19 112 ARG A CA 1
ATOM 895 C C . ARG A 1 112 ? -9.336 -11.871 0.482 1.00 95.19 112 ARG A C 1
ATOM 897 O O . ARG A 1 112 ? -10.424 -12.018 -0.081 1.00 95.19 112 ARG A O 1
ATOM 904 N N . TRP A 1 113 ? -8.468 -10.920 0.163 1.00 96.25 113 TRP A N 1
ATOM 905 C CA . TRP A 1 113 ? -8.639 -10.023 -0.967 1.00 96.25 113 TRP A CA 1
ATOM 906 C C . TRP A 1 113 ? -8.116 -10.663 -2.256 1.00 96.25 113 TRP A C 1
ATOM 908 O O . TRP A 1 113 ? -7.316 -11.593 -2.200 1.00 96.25 113 TRP A O 1
ATOM 918 N N . PRO A 1 114 ? -8.613 -10.238 -3.428 1.00 97.06 114 PRO A N 1
ATOM 919 C CA . PRO A 1 114 ? -8.165 -10.803 -4.692 1.00 97.06 114 PRO A CA 1
ATOM 920 C C . PRO A 1 114 ? -6.707 -10.441 -4.983 1.00 97.06 114 PRO A C 1
ATOM 922 O O . PRO A 1 114 ? -6.278 -9.315 -4.739 1.00 97.06 114 PRO A O 1
ATOM 925 N N . GLU A 1 115 ? -5.984 -11.382 -5.577 1.00 97.69 115 GLU A N 1
ATOM 926 C CA . GLU A 1 115 ? -4.694 -11.126 -6.211 1.00 97.69 115 GLU A CA 1
ATOM 927 C C . GLU A 1 115 ? -4.922 -10.462 -7.576 1.00 97.69 115 GLU A C 1
ATOM 929 O O . GLU A 1 115 ? -5.783 -10.888 -8.354 1.00 97.69 115 GLU A O 1
ATOM 934 N N . THR A 1 116 ? -4.191 -9.387 -7.865 1.00 97.44 116 THR A N 1
ATOM 935 C CA . THR A 1 116 ? -4.364 -8.591 -9.090 1.00 97.44 116 THR A CA 1
ATOM 936 C C . THR A 1 116 ? -3.020 -8.166 -9.674 1.00 97.44 116 THR A C 1
ATOM 938 O O . THR A 1 116 ? -1.989 -8.262 -9.011 1.00 97.44 116 THR A O 1
ATOM 941 N N . SER A 1 117 ? -3.021 -7.683 -10.920 1.00 97.25 117 SER A N 1
ATOM 942 C CA . SER A 1 117 ? -1.820 -7.084 -11.520 1.00 97.25 117 SER A CA 1
ATOM 943 C C . SER A 1 117 ? -1.403 -5.807 -10.785 1.00 97.25 117 SER A C 1
ATOM 945 O O . SER A 1 117 ? -2.243 -5.120 -10.205 1.00 97.25 117 SER A O 1
ATOM 947 N N . PHE A 1 118 ? -0.131 -5.418 -10.888 1.00 97.12 118 PHE A N 1
ATOM 948 C CA . PHE A 1 118 ? 0.379 -4.209 -10.227 1.00 97.12 118 PHE A CA 1
ATOM 949 C C . PHE A 1 118 ? -0.425 -2.935 -10.556 1.00 97.12 118 PHE A C 1
ATOM 951 O O . PHE A 1 118 ? -0.712 -2.116 -9.684 1.00 97.12 118 PHE A O 1
ATOM 958 N N . SER A 1 119 ? -0.842 -2.767 -11.816 1.00 94.38 119 SER A N 1
ATOM 959 C CA . SER A 1 119 ? -1.614 -1.590 -12.239 1.00 94.38 119 SER A CA 1
ATOM 960 C C . SER A 1 119 ? -2.981 -1.506 -11.550 1.00 94.38 119 SER A C 1
ATOM 962 O O . SER A 1 119 ? -3.401 -0.422 -11.120 1.00 94.38 119 SER A O 1
ATOM 964 N N . GLU A 1 120 ? -3.655 -2.654 -11.428 1.00 95.81 120 GLU A N 1
ATOM 965 C CA . GLU A 1 120 ? -4.928 -2.776 -10.717 1.00 95.81 120 GLU A CA 1
ATOM 966 C C . GLU A 1 120 ? -4.739 -2.586 -9.215 1.00 95.81 120 GLU A C 1
ATOM 968 O O . GLU A 1 120 ? -5.441 -1.760 -8.632 1.00 95.81 120 GLU A O 1
ATOM 973 N N . PHE A 1 121 ? -3.734 -3.244 -8.633 1.00 97.00 121 PHE A N 1
ATOM 974 C CA . PHE A 1 121 ? -3.351 -3.102 -7.232 1.00 97.00 121 PHE A CA 1
ATOM 975 C C . PHE A 1 121 ? -3.207 -1.625 -6.845 1.00 97.00 121 PHE A C 1
ATOM 977 O O . PHE A 1 121 ? -3.902 -1.156 -5.947 1.00 97.00 121 PHE A O 1
ATOM 984 N N . VAL A 1 122 ? -2.420 -0.835 -7.588 1.00 95.38 122 VAL A N 1
ATOM 985 C CA . VAL A 1 122 ? -2.261 0.606 -7.307 1.00 95.38 122 VAL A CA 1
ATOM 986 C C . VAL A 1 122 ? -3.595 1.370 -7.396 1.00 95.38 122 VAL A C 1
ATOM 988 O O . VAL A 1 122 ? -3.805 2.343 -6.673 1.00 95.38 122 VAL A O 1
ATOM 991 N N . GLY A 1 123 ? -4.521 0.958 -8.269 1.00 92.69 123 GLY A N 1
ATOM 992 C CA . GLY A 1 123 ? -5.862 1.557 -8.342 1.00 92.69 123 GLY A CA 1
ATOM 993 C C . GLY A 1 123 ? -6.756 1.235 -7.150 1.00 92.69 123 GLY A C 1
ATOM 994 O O . GLY A 1 123 ? -7.488 2.106 -6.672 1.00 92.69 123 GLY A O 1
ATOM 995 N N . ASP A 1 124 ? -6.668 0.013 -6.642 1.00 93.69 124 ASP A N 1
ATOM 996 C CA . ASP A 1 124 ? -7.416 -0.413 -5.463 1.00 93.69 124 ASP A CA 1
ATOM 997 C C . ASP A 1 124 ? -6.902 0.277 -4.196 1.00 93.69 124 ASP A C 1
ATOM 999 O O . ASP A 1 124 ? -7.700 0.727 -3.372 1.00 93.69 124 ASP A O 1
ATOM 1003 N N . VAL A 1 125 ? -5.583 0.474 -4.087 1.00 92.81 125 VAL A N 1
ATOM 1004 C CA . VAL A 1 125 ? -4.976 1.246 -2.992 1.00 92.81 125 VAL A CA 1
ATOM 1005 C C . VAL A 1 125 ? -5.488 2.682 -2.973 1.00 92.81 125 VAL A C 1
ATOM 1007 O O . VAL A 1 125 ? -5.867 3.181 -1.916 1.00 92.81 125 VAL A O 1
ATOM 1010 N N . LEU A 1 126 ? -5.560 3.346 -4.132 1.00 90.06 126 LEU A N 1
ATOM 1011 C CA . LEU A 1 126 ? -6.130 4.693 -4.212 1.00 90.06 126 LEU A CA 1
ATOM 1012 C C . LEU A 1 126 ? -7.579 4.724 -3.719 1.00 90.06 126 LEU A C 1
ATOM 1014 O O . LEU A 1 126 ? -7.938 5.591 -2.928 1.00 90.06 126 LEU A O 1
ATOM 1018 N N . SER A 1 127 ? -8.385 3.739 -4.114 1.00 89.44 127 SER A N 1
ATOM 1019 C CA . SER A 1 127 ? -9.776 3.626 -3.660 1.00 89.44 127 SER A CA 1
ATOM 1020 C C . SER A 1 127 ? -9.867 3.435 -2.137 1.00 89.44 127 SER A C 1
ATOM 1022 O O . SER A 1 127 ? -10.751 3.989 -1.484 1.00 89.44 127 SER A O 1
ATOM 1024 N N . LEU A 1 128 ? -8.935 2.682 -1.543 1.00 91.19 128 LEU A N 1
ATOM 1025 C CA . LEU A 1 128 ? -8.832 2.506 -0.092 1.00 91.19 128 LEU A CA 1
ATOM 1026 C C . LEU A 1 128 ? -8.438 3.807 0.627 1.00 91.19 128 LEU A C 1
ATOM 1028 O O . LEU A 1 128 ? -9.035 4.144 1.651 1.00 91.19 128 LEU A O 1
ATOM 1032 N N . LEU A 1 129 ? -7.467 4.548 0.092 1.00 87.50 129 LEU A N 1
ATOM 1033 C CA . LEU A 1 129 ? -7.036 5.840 0.638 1.00 87.50 129 LEU A CA 1
ATOM 1034 C C . LEU A 1 129 ? -8.128 6.912 0.503 1.00 87.50 129 LEU A C 1
ATOM 1036 O O . LEU A 1 129 ? -8.269 7.773 1.371 1.00 87.50 129 LEU A O 1
ATOM 1040 N N . GLU A 1 130 ? -8.956 6.849 -0.539 1.00 83.12 130 GLU A N 1
ATOM 1041 C CA . GLU A 1 130 ? -10.144 7.697 -0.663 1.00 83.12 130 GLU A CA 1
ATOM 1042 C C . GLU A 1 130 ? -11.188 7.377 0.416 1.00 83.12 130 GLU A C 1
ATOM 1044 O O . GLU A 1 130 ? -11.755 8.297 1.000 1.00 83.12 130 GLU A O 1
ATOM 1049 N N . LEU A 1 131 ? -11.416 6.101 0.754 1.00 75.38 131 LEU A N 1
ATOM 1050 C CA . LEU A 1 131 ? -12.322 5.712 1.850 1.00 75.38 131 LEU A CA 1
ATOM 1051 C C . LEU A 1 131 ? -11.876 6.249 3.218 1.00 75.38 131 LEU A C 1
ATOM 1053 O O . LEU A 1 131 ? -12.721 6.515 4.076 1.00 75.38 131 LEU A O 1
ATOM 1057 N N . GLU A 1 132 ? -10.569 6.406 3.416 1.00 66.56 132 GLU A N 1
ATOM 1058 C CA . GLU A 1 132 ? -9.970 7.032 4.597 1.00 66.56 132 GLU A CA 1
ATOM 1059 C C . GLU A 1 132 ? -10.247 8.549 4.607 1.00 66.56 132 GLU A C 1
ATOM 1061 O O . GLU A 1 132 ? -10.817 9.078 5.569 1.00 66.56 132 GLU A O 1
ATOM 1066 N N . ASN A 1 133 ? -10.006 9.208 3.470 1.00 60.00 133 ASN A N 1
ATOM 1067 C CA . ASN A 1 133 ? -10.198 10.647 3.288 1.00 60.00 133 ASN A CA 1
ATOM 1068 C C . ASN A 1 133 ? -11.672 11.093 3.164 1.00 60.00 133 ASN A C 1
ATOM 1070 O O . ASN A 1 133 ? -11.975 12.269 3.370 1.00 60.00 133 ASN A O 1
ATOM 1074 N N . ILE A 1 134 ? -12.626 10.190 2.900 1.00 43.56 134 ILE A N 1
ATOM 1075 C CA . ILE A 1 134 ? -14.075 10.494 2.889 1.00 43.56 134 ILE A CA 1
ATOM 1076 C C . ILE A 1 134 ? -14.602 10.875 4.291 1.00 43.56 134 ILE A C 1
ATOM 1078 O O . ILE A 1 134 ? -15.679 11.461 4.409 1.00 43.56 134 ILE A O 1
ATOM 1082 N N . CYS A 1 135 ? -13.836 10.657 5.365 1.00 37.25 135 CYS A N 1
ATOM 1083 C CA . CYS A 1 135 ? -14.148 11.231 6.681 1.00 37.25 135 CYS A CA 1
ATOM 1084 C C . CYS A 1 135 ? -13.594 12.657 6.895 1.00 37.25 135 CYS A C 1
ATOM 1086 O O . CYS A 1 135 ? -13.864 13.248 7.942 1.00 37.25 135 CYS A O 1
ATOM 1088 N N . VAL A 1 136 ? -12.861 13.233 5.931 1.00 38.53 136 VAL A N 1
ATOM 1089 C CA . VAL A 1 136 ? -12.230 14.564 6.031 1.00 38.53 136 VAL A CA 1
ATOM 1090 C C . VAL A 1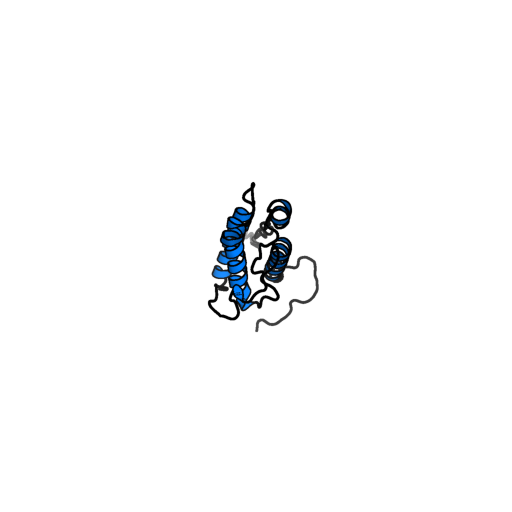 136 ? -12.455 15.402 4.762 1.00 38.53 136 VAL A C 1
ATOM 1092 O O . VAL A 1 136 ? -11.571 16.113 4.318 1.00 38.53 136 VAL A O 1
ATOM 1095 N N . LEU A 1 137 ? -13.654 15.390 4.174 1.00 29.64 137 LEU A N 1
ATOM 1096 C CA . LEU A 1 137 ? -14.118 16.456 3.270 1.00 29.64 137 LEU A CA 1
ATOM 1097 C C . LEU A 1 137 ? -15.640 16.636 3.452 1.00 29.64 137 LEU A C 1
ATOM 1099 O O . LEU A 1 137 ? -16.344 15.635 3.592 1.00 29.64 137 LEU A O 1
ATOM 1103 N N . PRO A 1 138 ? -16.166 17.886 3.478 1.00 37.03 138 PRO A N 1
ATOM 1104 C CA . PRO A 1 138 ? -15.968 18.783 2.341 1.00 37.03 138 PRO A CA 1
ATOM 1105 C C . PRO A 1 138 ? -15.777 20.278 2.659 1.00 37.03 138 PRO A C 1
ATOM 1107 O O . PRO A 1 138 ? -16.507 20.880 3.444 1.00 37.03 138 PRO A O 1
ATOM 1110 N N . VAL A 1 139 ? -14.916 20.936 1.880 1.00 39.94 139 VAL A N 1
ATOM 1111 C CA . VAL A 1 139 ? -15.133 22.341 1.512 1.00 39.94 139 VAL A CA 1
ATOM 1112 C C . VAL A 1 139 ? -15.747 22.311 0.110 1.00 39.94 139 VAL A C 1
ATOM 1114 O O . VAL A 1 139 ? -15.038 22.104 -0.866 1.00 39.94 139 VAL A O 1
ATOM 1117 N N . ASN A 1 140 ? -17.077 22.460 0.041 1.00 37.66 140 ASN A N 1
ATOM 1118 C CA . ASN A 1 140 ? -17.929 22.658 -1.156 1.00 37.66 140 ASN A CA 1
ATOM 1119 C C . ASN A 1 140 ? -18.894 21.536 -1.595 1.00 37.66 140 ASN A C 1
ATOM 1121 O O . ASN A 1 140 ? -19.481 21.643 -2.669 1.00 37.66 140 ASN A O 1
ATOM 1125 N N . ALA A 1 141 ? -19.201 20.551 -0.751 1.00 35.47 141 ALA A N 1
ATOM 1126 C CA . ALA A 1 141 ? -20.409 19.735 -0.916 1.00 35.47 141 ALA A CA 1
ATOM 1127 C C . ALA A 1 141 ? -21.363 19.990 0.257 1.00 35.47 141 ALA A C 1
ATOM 1129 O O . ALA A 1 141 ? -21.232 19.430 1.339 1.00 35.47 141 ALA A O 1
ATOM 1130 N N . LEU A 1 142 ? -22.334 20.873 0.030 1.00 38.19 142 LEU A N 1
ATOM 1131 C CA . LEU A 1 142 ? -23.435 21.200 0.940 1.00 38.19 142 LEU A CA 1
ATOM 1132 C C . LEU A 1 142 ? -24.492 20.075 0.980 1.00 38.19 142 LEU A C 1
ATOM 1134 O O . LEU A 1 142 ? -25.686 20.336 0.855 1.00 38.19 142 LEU A O 1
ATOM 1138 N N . VAL A 1 143 ? -24.083 18.808 1.112 1.00 40.00 143 VAL A N 1
ATOM 1139 C CA . VAL A 1 143 ? -25.024 17.679 1.169 1.00 40.00 143 VAL A CA 1
ATOM 1140 C C . VAL A 1 143 ? -24.620 16.6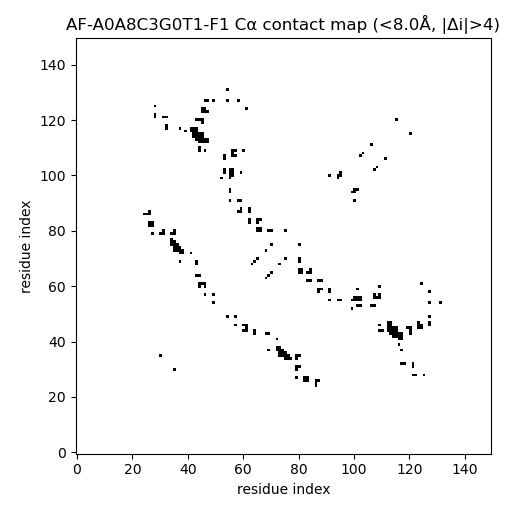82 2.257 1.00 40.00 143 VAL A C 1
ATOM 1142 O O . VAL A 1 143 ? -23.790 15.808 2.055 1.00 40.00 143 VAL A O 1
ATOM 1145 N N . ASN A 1 144 ? -25.278 16.841 3.407 1.00 36.91 144 ASN A N 1
ATOM 1146 C CA . ASN A 1 144 ? -25.643 15.814 4.387 1.00 36.91 144 ASN A CA 1
ATOM 1147 C C . ASN A 1 144 ? -24.571 14.804 4.843 1.00 36.91 144 ASN A C 1
ATOM 1149 O O . ASN A 1 144 ? -24.646 13.625 4.513 1.00 36.91 144 ASN A O 1
ATOM 1153 N N . CYS A 1 145 ? -23.740 15.219 5.800 1.00 35.25 145 CYS A N 1
ATOM 1154 C CA . CYS A 1 145 ? -23.289 14.339 6.887 1.00 35.25 145 CYS A CA 1
ATOM 1155 C C . CYS A 1 145 ? -23.967 14.765 8.204 1.00 35.25 145 CYS A C 1
ATOM 1157 O O . CYS A 1 145 ? -23.320 15.213 9.145 1.00 35.25 145 CYS A O 1
ATOM 1159 N N . CYS A 1 146 ? -25.300 14.667 8.258 1.00 39.41 146 CYS A N 1
ATOM 1160 C CA . CYS A 1 146 ? -26.052 14.677 9.516 1.00 39.41 146 CYS A CA 1
ATOM 1161 C C . CYS A 1 146 ? -26.373 13.230 9.900 1.00 39.41 146 CYS A C 1
ATOM 1163 O O . CYS A 1 146 ? -27.068 12.540 9.158 1.00 39.41 146 CYS A O 1
ATOM 1165 N N . GLY A 1 147 ? -25.900 12.789 11.066 1.00 30.27 147 GLY A N 1
ATOM 1166 C CA . GLY A 1 147 ? -26.210 11.464 11.597 1.00 30.27 147 GLY A CA 1
ATOM 1167 C C . GLY A 1 147 ? -25.698 11.238 13.018 1.00 30.27 147 GLY A C 1
ATOM 1168 O O . GLY A 1 147 ? -24.784 10.452 13.209 1.00 30.27 147 GLY A O 1
ATOM 1169 N N . ASN A 1 148 ? -26.325 11.921 13.981 1.00 34.41 148 ASN A N 1
ATOM 1170 C CA . ASN A 1 148 ? -26.439 11.575 15.405 1.00 34.41 148 ASN A CA 1
ATOM 1171 C C . ASN A 1 148 ? -25.159 11.257 16.205 1.00 34.41 148 ASN A C 1
ATOM 1173 O O . ASN A 1 148 ? -24.789 10.097 16.365 1.00 34.41 148 ASN A O 1
ATOM 1177 N N . CYS A 1 149 ? -24.632 12.273 16.893 1.00 31.30 149 CYS A N 1
ATOM 1178 C CA . CYS A 1 149 ? -24.109 12.075 18.246 1.00 31.30 149 CYS A CA 1
ATOM 1179 C C . CYS A 1 149 ? -25.207 12.511 19.226 1.00 31.30 149 CYS A C 1
ATOM 1181 O O . CYS A 1 149 ? -25.581 13.685 19.241 1.00 31.30 149 CYS A O 1
ATOM 1183 N N . ALA A 1 150 ? -25.770 11.537 19.943 1.00 35.09 150 ALA A N 1
ATOM 1184 C CA . ALA A 1 150 ? -26.635 11.749 21.102 1.00 35.09 150 ALA A CA 1
ATOM 1185 C C . ALA A 1 150 ? -25.802 12.110 22.339 1.00 35.09 150 ALA A C 1
ATOM 1187 O O . ALA A 1 150 ? -24.621 11.692 22.381 1.00 35.09 150 ALA A O 1
#

Sequence (150 aa):
MGYFIRIAFWITLSGCLLTNSFPISDFGAYYLRKHVECPSESTFYAPRNVEKRCITTALDCVRRELSGTVREECEDPREYVDDAVEYLDLQIEERSGKGHALTDSRECACERWPETSFSEFVGDVLSLLELENICVLPVNALVNCCGNCA

pLDDT: mean 79.42, std 23.3, range [29.64, 98.38]

Secondary structure (DSSP, 8-state):
-PPPP-----------------------HHHHHHH-B--TT--EE---S--GGGHHHHHHHHHHHIIIIIHHHSB-TT-HHHHHHHHHHHHHHHHHHTT------GGG-GGGSPEE-HHHHHHHHHHHHHHHHTTS--SS--S-------